Protein AF-A0A380TYL0-F1 (afdb_monomer_lite)

Foldseek 3Di:
DDLVVLLVVLLVLLLCVPVDDLQVSLVVVVVSCVVCLVVCVVLCPDDDPVGNSLVVQLVSNLVSVLVVCCVVPVDDSVVCNVVSNVRSCVVSVVSVVCSVVVDDDRSVVVVVVVVVVVVVVDDDD

Secondary structure (DSSP, 8-state):
--HHHHHHHHHHHHHTGGGS-HHHHHHHHHHHHHHTHHHHHHHHT--BTTB-HHHHHHHHHHHHHHHHHHHHH---TGGGHHHHHHHHHHHHHHHHHHHHHT----HHHHHHHHHHHHHHH----

pLDDT: mean 87.8, std 8.7, range [52.56, 97.88]

Organism: NCBI:txid123820

Structure (mmCIF, N/CA/C/O backbone):
data_AF-A0A380TYL0-F1
#
_entry.id   AF-A0A380TYL0-F1
#
loop_
_atom_site.group_PDB
_atom_site.id
_atom_site.type_symbol
_atom_site.label_atom_id
_atom_site.label_alt_id
_atom_site.label_comp_id
_atom_site.label_asym_id
_atom_site.label_entity_id
_atom_site.label_seq_id
_atom_site.pdbx_PDB_ins_code
_atom_site.Cartn_x
_atom_site.Cartn_y
_atom_site.Cartn_z
_atom_site.occupancy
_atom_site.B_iso_or_equiv
_atom_site.auth_seq_id
_atom_site.auth_comp_id
_atom_site.auth_asym_id
_atom_site.auth_atom_id
_atom_site.pdbx_PDB_model_num
AT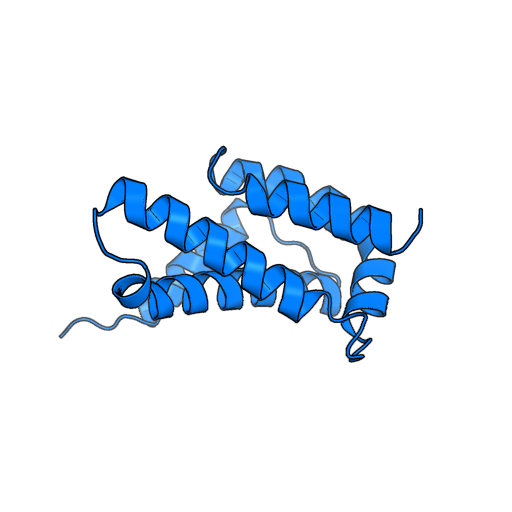OM 1 N N . MET A 1 1 ? 23.398 2.111 -8.535 1.00 55.56 1 MET A N 1
ATOM 2 C CA . MET A 1 1 ? 22.569 2.227 -7.328 1.00 55.56 1 MET A CA 1
ATOM 3 C C . MET A 1 1 ? 22.472 0.844 -6.701 1.00 55.56 1 MET A C 1
ATOM 5 O O . MET A 1 1 ? 22.142 -0.101 -7.412 1.00 55.56 1 MET A O 1
ATOM 9 N N . PHE A 1 2 ? 22.879 0.703 -5.446 1.00 79.00 2 PHE A N 1
ATOM 10 C CA . PHE A 1 2 ? 22.940 -0.561 -4.710 1.00 79.00 2 PHE A CA 1
ATOM 11 C C . PHE A 1 2 ? 21.551 -0.970 -4.184 1.00 79.00 2 PHE A C 1
ATOM 13 O O . PHE A 1 2 ? 20.656 -0.137 -4.048 1.00 79.00 2 PHE A O 1
ATOM 20 N N . ILE A 1 3 ? 21.362 -2.261 -3.882 1.00 77.00 3 ILE A N 1
ATOM 21 C CA . ILE A 1 3 ? 20.105 -2.824 -3.344 1.00 77.00 3 ILE A CA 1
ATOM 22 C C . ILE A 1 3 ? 19.615 -2.041 -2.112 1.00 77.00 3 ILE A C 1
ATOM 24 O O . ILE A 1 3 ? 18.421 -1.768 -1.988 1.00 77.00 3 ILE A O 1
ATOM 28 N N . ASP A 1 4 ? 20.536 -1.633 -1.237 1.00 82.19 4 ASP A N 1
ATOM 29 C CA . ASP A 1 4 ? 20.222 -0.907 -0.002 1.00 82.19 4 ASP A CA 1
ATOM 30 C C . ASP A 1 4 ? 19.709 0.517 -0.252 1.00 82.19 4 ASP A C 1
ATOM 32 O O . ASP A 1 4 ? 18.861 1.006 0.490 1.00 82.19 4 ASP A O 1
ATOM 36 N N . GLU A 1 5 ? 20.141 1.165 -1.337 1.00 85.81 5 GLU A N 1
ATOM 37 C CA . GLU A 1 5 ? 19.665 2.502 -1.711 1.00 85.81 5 GLU A CA 1
ATOM 38 C C . GLU A 1 5 ? 18.205 2.453 -2.182 1.00 85.81 5 GLU A C 1
ATOM 40 O O . GLU A 1 5 ? 17.404 3.308 -1.805 1.00 85.81 5 GLU A O 1
ATOM 45 N N . ILE A 1 6 ? 17.818 1.412 -2.934 1.00 85.00 6 ILE A N 1
ATOM 46 C CA . ILE A 1 6 ? 16.406 1.187 -3.284 1.00 85.00 6 ILE A CA 1
ATOM 47 C C . ILE A 1 6 ? 15.577 0.909 -2.048 1.00 85.00 6 ILE A C 1
ATOM 49 O O . ILE A 1 6 ? 14.498 1.481 -1.905 1.00 85.00 6 ILE A O 1
ATOM 53 N N . LYS A 1 7 ? 16.052 0.015 -1.176 1.00 83.50 7 LYS A N 1
ATOM 54 C CA . LYS A 1 7 ? 15.348 -0.302 0.068 1.00 83.50 7 LYS A CA 1
ATOM 55 C C . LYS A 1 7 ? 15.109 0.972 0.872 1.00 83.50 7 LYS A C 1
ATOM 57 O O . LYS A 1 7 ? 13.963 1.266 1.193 1.00 83.50 7 LYS A O 1
ATOM 62 N N . GLY A 1 8 ? 16.154 1.770 1.094 1.00 88.31 8 GLY A N 1
ATOM 63 C CA . GLY A 1 8 ? 16.061 3.051 1.793 1.00 88.31 8 GLY A CA 1
ATOM 64 C C . GLY A 1 8 ? 15.083 4.024 1.132 1.00 88.31 8 GLY A C 1
ATOM 65 O O . GLY A 1 8 ? 14.245 4.612 1.817 1.00 88.31 8 GLY A O 1
ATOM 66 N N . LEU A 1 9 ? 15.121 4.142 -0.200 1.00 90.88 9 LEU A N 1
ATOM 67 C CA . LEU A 1 9 ? 14.186 4.981 -0.950 1.00 90.88 9 LEU A CA 1
ATOM 68 C C . LEU A 1 9 ? 12.734 4.525 -0.765 1.00 90.88 9 LEU A C 1
ATOM 70 O O . LEU A 1 9 ? 11.863 5.349 -0.484 1.00 90.88 9 LEU A O 1
ATOM 74 N N . LEU A 1 10 ? 12.453 3.229 -0.922 1.00 89.12 10 LEU A N 1
ATOM 75 C CA . LEU A 1 10 ? 11.105 2.697 -0.736 1.00 89.12 10 LEU A CA 1
ATOM 76 C C . LEU A 1 10 ? 10.647 2.897 0.713 1.00 89.12 10 LEU A C 1
ATOM 78 O O . LEU A 1 10 ? 9.536 3.374 0.929 1.00 89.12 10 LEU A O 1
ATOM 82 N N . TYR A 1 11 ? 11.507 2.624 1.694 1.00 89.94 11 TYR A N 1
ATOM 83 C CA . TYR A 1 11 ? 11.174 2.738 3.119 1.00 89.94 11 TYR A CA 1
ATOM 84 C C . TYR A 1 11 ? 10.804 4.167 3.491 1.00 89.94 11 TYR A C 1
ATOM 86 O O . TYR A 1 11 ? 9.715 4.386 4.014 1.00 89.94 11 TYR A O 1
ATOM 94 N N . SER A 1 12 ? 11.628 5.143 3.107 1.00 91.50 12 SER A N 1
ATOM 95 C CA . SER A 1 12 ? 11.356 6.560 3.367 1.00 91.50 12 SER A CA 1
ATOM 96 C C . SER A 1 12 ? 10.021 7.025 2.766 1.00 91.50 12 SER A C 1
ATOM 98 O O . SER A 1 12 ? 9.270 7.789 3.381 1.00 91.50 12 SER A O 1
ATOM 100 N N . ASN A 1 13 ? 9.671 6.532 1.573 1.00 92.25 13 ASN A N 1
ATOM 101 C CA . ASN A 1 13 ? 8.375 6.836 0.977 1.00 92.25 13 ASN A CA 1
ATOM 102 C C . ASN A 1 13 ? 7.214 6.192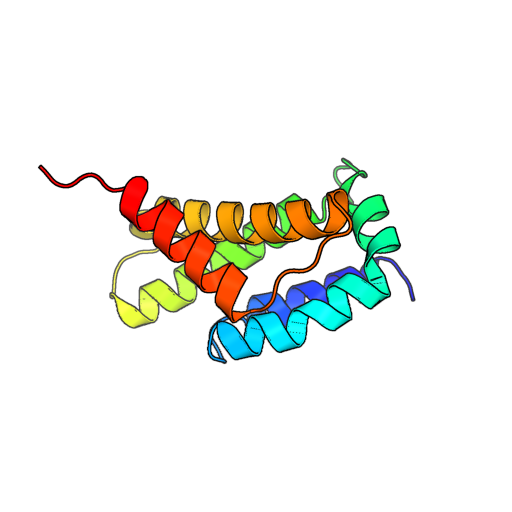 1.749 1.00 92.25 13 ASN A C 1
ATOM 104 O O . ASN A 1 13 ? 6.218 6.865 2.006 1.00 92.25 13 ASN A O 1
ATOM 108 N N . PHE A 1 14 ? 7.324 4.921 2.144 1.00 90.38 14 PHE A N 1
ATOM 109 C CA . PHE A 1 14 ? 6.265 4.243 2.899 1.00 90.38 14 PHE A CA 1
ATOM 110 C C . PHE A 1 14 ? 6.090 4.799 4.318 1.00 90.38 14 PHE A C 1
ATOM 112 O O . PHE A 1 14 ? 4.954 4.923 4.766 1.00 90.38 14 PHE A O 1
ATOM 119 N N . GLU A 1 15 ? 7.165 5.210 4.993 1.00 90.69 15 GLU A N 1
ATOM 120 C CA . GLU A 1 15 ? 7.107 5.895 6.296 1.00 90.69 15 GLU A CA 1
ATOM 121 C C . GLU A 1 15 ? 6.320 7.204 6.234 1.00 90.69 15 GLU A C 1
ATOM 123 O O . GLU A 1 15 ? 5.577 7.546 7.151 1.00 90.69 15 GLU A O 1
ATOM 128 N N . THR A 1 16 ? 6.420 7.911 5.110 1.00 89.50 16 THR A N 1
ATOM 129 C CA . THR A 1 16 ? 5.719 9.179 4.884 1.00 89.50 16 THR A CA 1
ATOM 130 C C . THR A 1 16 ? 4.390 9.005 4.148 1.00 89.50 16 THR A C 1
ATOM 132 O O . THR A 1 16 ? 3.776 9.986 3.742 1.00 89.50 16 THR A O 1
ATOM 135 N N . ARG A 1 17 ? 3.877 7.774 4.006 1.00 90.50 17 ARG A N 1
ATOM 136 C CA . ARG A 1 17 ? 2.675 7.477 3.207 1.00 90.50 17 ARG A CA 1
ATOM 137 C C . ARG A 1 17 ? 1.470 8.356 3.549 1.00 90.50 17 ARG A C 1
ATOM 139 O O . ARG A 1 17 ? 0.730 8.737 2.643 1.00 90.50 17 ARG A O 1
ATOM 146 N N . PHE A 1 18 ? 1.248 8.636 4.832 1.00 92.69 18 PHE A N 1
ATOM 147 C CA . PHE A 1 18 ? 0.085 9.390 5.312 1.00 92.69 18 PHE A CA 1
ATOM 148 C C . PHE A 1 18 ? 0.300 10.905 5.391 1.00 92.69 18 PHE A C 1
ATOM 150 O O . PHE A 1 18 ? -0.629 11.610 5.782 1.00 92.69 18 PHE A O 1
ATOM 157 N N . SER A 1 19 ? 1.477 11.418 5.013 1.00 92.19 19 SER A N 1
ATOM 158 C CA . SER A 1 19 ? 1.725 12.866 4.984 1.00 92.19 19 SER A CA 1
ATOM 159 C C . SER A 1 19 ? 1.098 13.558 3.771 1.00 92.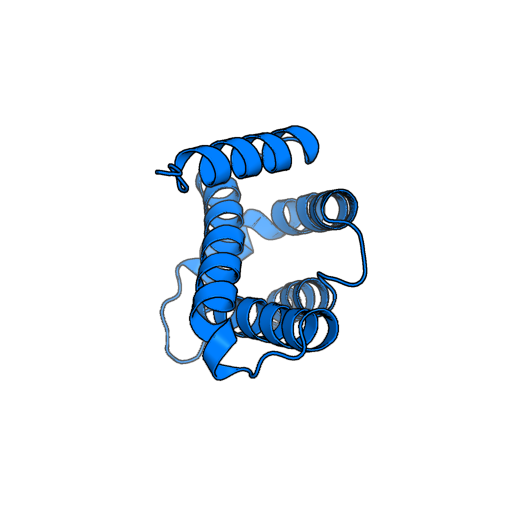19 19 SER A C 1
ATOM 161 O O . SER A 1 19 ? 0.952 14.777 3.780 1.00 92.19 19 SER A O 1
ATOM 163 N N . ILE A 1 20 ? 0.703 12.790 2.751 1.00 93.00 20 ILE A N 1
ATOM 164 C CA . ILE A 1 20 ? 0.101 13.284 1.509 1.00 93.00 20 ILE A CA 1
ATOM 165 C C . ILE A 1 20 ? -1.136 12.456 1.110 1.00 93.00 20 ILE A C 1
ATOM 167 O O . ILE A 1 20 ? -1.255 11.283 1.493 1.00 93.00 20 ILE A O 1
ATOM 171 N N . PRO A 1 21 ? -2.066 13.023 0.316 1.00 92.44 21 PRO A N 1
ATOM 172 C CA . PRO A 1 21 ? -3.211 12.294 -0.224 1.00 92.44 21 PRO A CA 1
ATOM 173 C C . PRO A 1 21 ? -2.818 11.038 -1.014 1.00 92.44 21 PRO A C 1
ATOM 175 O O . PRO A 1 21 ? -1.781 10.983 -1.671 1.00 92.44 21 PRO A O 1
ATOM 178 N N . THR A 1 22 ? -3.689 10.022 -1.014 1.00 89.06 22 THR A N 1
ATOM 179 C CA . THR A 1 22 ? -3.463 8.752 -1.735 1.00 89.06 22 THR A CA 1
ATOM 180 C C . THR A 1 22 ? -3.121 8.949 -3.203 1.00 89.06 22 THR A C 1
ATOM 182 O O . THR A 1 22 ? -2.186 8.324 -3.695 1.00 89.06 22 THR A O 1
ATOM 185 N N . ARG A 1 23 ? -3.837 9.840 -3.893 1.00 89.69 23 ARG A N 1
ATOM 186 C CA . ARG A 1 23 ? -3.584 10.134 -5.306 1.00 89.69 23 ARG A CA 1
ATOM 187 C C . ARG A 1 23 ? -2.163 10.657 -5.529 1.00 89.69 23 ARG A C 1
ATOM 189 O O . ARG A 1 23 ? -1.475 10.152 -6.410 1.00 89.69 23 ARG A O 1
ATOM 196 N N . GLU A 1 24 ? -1.723 11.612 -4.713 1.00 92.81 24 GLU A N 1
ATOM 197 C CA . GLU A 1 24 ? -0.379 12.197 -4.791 1.00 92.81 24 GLU A CA 1
ATOM 198 C C . GLU A 1 24 ? 0.702 11.170 -4.452 1.00 92.81 24 GLU A C 1
ATOM 200 O O . GLU A 1 24 ? 1.720 11.085 -5.135 1.00 92.81 24 GLU A O 1
ATOM 205 N N . PHE A 1 25 ? 0.458 10.325 -3.448 1.00 91.56 25 PHE A N 1
ATOM 206 C CA . PHE A 1 25 ? 1.370 9.235 -3.121 1.00 91.56 25 PHE A CA 1
ATOM 207 C C . PHE A 1 25 ? 1.546 8.269 -4.295 1.00 91.56 25 PHE A C 1
ATOM 209 O O . PHE A 1 25 ? 2.672 7.943 -4.663 1.00 91.56 25 PHE A O 1
ATOM 216 N N . VAL A 1 26 ? 0.448 7.838 -4.921 1.00 88.69 26 VAL A N 1
ATOM 217 C CA . VAL A 1 26 ? 0.508 6.947 -6.087 1.00 88.69 26 VAL A CA 1
ATOM 218 C C . VAL A 1 26 ? 1.243 7.628 -7.248 1.00 88.69 26 VAL A C 1
ATOM 220 O O . VAL A 1 26 ? 2.120 7.011 -7.849 1.00 88.69 26 VAL A O 1
ATOM 223 N N . GLN A 1 27 ? 0.971 8.909 -7.516 1.00 90.62 27 GLN A N 1
ATOM 224 C CA . GLN A 1 27 ? 1.688 9.691 -8.535 1.00 90.62 27 GLN A CA 1
ATOM 225 C C . GLN A 1 27 ? 3.195 9.777 -8.267 1.00 90.62 27 GLN A C 1
ATOM 227 O O . GLN A 1 27 ? 3.982 9.649 -9.202 1.00 90.62 27 GLN A O 1
ATOM 232 N N . LYS A 1 28 ? 3.601 9.949 -7.004 1.00 91.31 28 LYS A N 1
ATOM 233 C CA . LYS A 1 28 ? 5.010 9.976 -6.586 1.00 91.31 28 LYS A CA 1
ATOM 234 C C . LYS A 1 28 ? 5.687 8.613 -6.748 1.00 91.31 28 LYS A C 1
ATOM 236 O O . LYS A 1 28 ? 6.844 8.543 -7.153 1.00 91.31 28 LYS A O 1
ATOM 241 N N . MET A 1 29 ? 4.978 7.533 -6.426 1.00 90.00 29 MET A N 1
ATOM 242 C CA . MET A 1 29 ? 5.556 6.190 -6.380 1.00 90.00 29 MET A CA 1
ATOM 243 C C . MET A 1 29 ? 5.659 5.507 -7.744 1.00 90.00 29 MET A C 1
ATOM 245 O O . MET A 1 29 ? 6.623 4.779 -7.974 1.00 90.00 29 MET A O 1
ATOM 249 N N . ILE A 1 30 ? 4.714 5.749 -8.658 1.00 88.25 30 ILE A N 1
ATOM 250 C CA . ILE A 1 30 ? 4.727 5.185 -10.020 1.00 88.25 30 ILE A CA 1
ATOM 251 C C . ILE A 1 30 ? 6.090 5.340 -10.727 1.00 88.25 30 ILE A C 1
ATOM 253 O O . ILE A 1 30 ? 6.633 4.320 -11.160 1.00 88.25 30 ILE A O 1
ATOM 257 N N . PRO A 1 31 ? 6.691 6.545 -10.840 1.00 89.19 31 PRO A N 1
ATOM 258 C CA . PRO A 1 31 ? 7.963 6.699 -11.543 1.00 89.19 31 PRO A CA 1
ATOM 259 C C . PRO A 1 31 ? 9.114 5.964 -10.845 1.00 89.19 31 PRO A C 1
ATOM 261 O O . PRO A 1 31 ? 9.949 5.382 -11.530 1.00 89.19 31 PRO A O 1
ATOM 264 N N . ILE A 1 32 ? 9.131 5.918 -9.506 1.00 89.50 32 ILE A N 1
ATOM 265 C CA . ILE A 1 32 ? 10.145 5.184 -8.727 1.00 89.50 32 ILE A CA 1
ATOM 266 C C . ILE A 1 32 ? 10.049 3.685 -9.019 1.00 89.50 32 ILE A C 1
ATOM 268 O O . ILE A 1 32 ? 11.055 3.034 -9.308 1.00 89.50 32 ILE A O 1
ATOM 272 N N . PHE A 1 33 ? 8.834 3.134 -8.975 1.00 86.06 33 PHE A N 1
ATOM 273 C CA . PHE A 1 33 ? 8.613 1.721 -9.264 1.00 86.06 33 PHE A CA 1
ATOM 274 C C . PHE A 1 33 ? 8.984 1.361 -10.691 1.00 86.06 33 PHE A C 1
ATOM 276 O O . PHE A 1 33 ? 9.542 0.292 -10.908 1.00 86.06 33 PHE A O 1
ATOM 283 N N . TRP A 1 34 ? 8.717 2.245 -11.650 1.00 86.12 34 TRP A N 1
ATOM 284 C CA . TRP A 1 34 ? 9.055 1.992 -13.041 1.00 86.12 34 TRP A CA 1
ATOM 285 C C . TRP A 1 34 ? 10.556 2.073 -13.302 1.00 86.12 34 TRP A C 1
ATOM 287 O O . TRP A 1 34 ? 11.131 1.163 -13.897 1.00 86.12 34 TRP A O 1
ATOM 297 N N . GLN A 1 35 ? 11.204 3.122 -12.792 1.00 89.00 35 GLN A N 1
ATOM 298 C CA . GLN A 1 35 ? 12.643 3.325 -12.936 1.00 89.00 35 GLN A CA 1
ATOM 299 C C . GLN A 1 35 ? 13.440 2.133 -12.394 1.00 89.00 35 GLN A C 1
ATOM 301 O O . GLN A 1 35 ? 14.472 1.768 -12.952 1.00 89.00 35 GLN A O 1
ATOM 306 N N . TYR A 1 36 ? 12.953 1.514 -11.317 1.00 88.69 36 TYR A N 1
ATOM 307 C CA . TYR A 1 36 ? 13.660 0.446 -10.620 1.00 88.69 36 TYR A CA 1
ATOM 308 C C . TYR A 1 36 ? 12.987 -0.919 -10.712 1.00 88.69 36 TYR A C 1
ATOM 310 O O . TYR A 1 36 ? 13.348 -1.836 -9.973 1.00 88.69 36 TYR A O 1
ATOM 318 N N . LYS A 1 37 ? 12.038 -1.075 -11.633 1.00 87.69 37 LYS A N 1
ATOM 319 C CA . LYS A 1 37 ? 11.160 -2.240 -11.732 1.00 87.69 37 LYS A CA 1
ATOM 320 C C . LYS A 1 37 ? 11.910 -3.567 -11.740 1.00 87.69 37 LYS A C 1
ATOM 322 O O . LYS A 1 37 ? 11.593 -4.449 -10.946 1.00 87.69 37 LYS A O 1
ATOM 327 N N . ASP A 1 38 ? 12.895 -3.721 -12.623 1.00 86.88 38 ASP A N 1
ATOM 328 C CA . ASP A 1 38 ? 13.636 -4.979 -12.740 1.00 86.88 38 ASP A CA 1
ATOM 329 C C . ASP A 1 38 ? 14.425 -5.293 -11.478 1.00 86.88 38 ASP A C 1
ATOM 331 O O . ASP A 1 38 ? 14.442 -6.440 -11.034 1.00 86.88 38 ASP A O 1
ATOM 335 N N . MET A 1 39 ? 15.008 -4.273 -10.850 1.00 86.19 39 MET A N 1
ATOM 336 C CA . MET A 1 39 ? 15.739 -4.455 -9.606 1.00 86.19 39 MET A CA 1
ATOM 337 C C . MET A 1 39 ? 14.794 -4.815 -8.456 1.00 86.19 39 MET A C 1
ATOM 339 O O . MET A 1 39 ? 15.073 -5.758 -7.724 1.00 86.19 39 MET A O 1
ATOM 343 N N . ILE A 1 40 ? 13.639 -4.153 -8.338 1.00 86.44 40 ILE A N 1
ATOM 344 C CA . ILE A 1 40 ? 12.619 -4.494 -7.335 1.00 86.44 40 ILE A CA 1
ATOM 345 C C . ILE A 1 40 ? 12.087 -5.912 -7.566 1.00 86.44 40 ILE A C 1
ATOM 347 O O . ILE A 1 40 ? 11.955 -6.672 -6.610 1.00 86.44 40 ILE A O 1
ATOM 351 N N . ARG A 1 41 ? 11.850 -6.310 -8.822 1.00 85.56 41 ARG A N 1
ATOM 352 C CA . ARG A 1 41 ? 11.429 -7.672 -9.179 1.00 85.56 41 ARG A CA 1
ATOM 353 C C . ARG A 1 41 ? 12.486 -8.715 -8.812 1.00 85.56 41 ARG A C 1
ATOM 355 O O . ARG A 1 41 ? 12.133 -9.782 -8.321 1.00 85.56 41 ARG A O 1
ATOM 362 N N . LEU A 1 42 ? 13.766 -8.427 -9.047 1.00 84.44 42 LEU A N 1
ATOM 363 C CA . LEU A 1 42 ? 14.874 -9.319 -8.695 1.00 84.44 42 LEU A CA 1
ATOM 364 C C . LEU A 1 42 ? 15.037 -9.441 -7.177 1.00 84.44 42 LEU A C 1
ATOM 366 O O . LEU A 1 42 ? 15.076 -10.555 -6.665 1.00 84.44 42 LEU A O 1
ATOM 370 N N . ILE A 1 43 ? 15.065 -8.316 -6.456 1.00 80.00 43 ILE A N 1
ATOM 371 C CA . ILE A 1 43 ? 15.176 -8.294 -4.989 1.00 80.00 43 ILE A CA 1
ATOM 372 C C . ILE A 1 43 ? 13.962 -8.972 -4.348 1.00 80.00 43 ILE A C 1
ATOM 374 O O . ILE A 1 43 ? 14.109 -9.722 -3.390 1.00 80.00 43 ILE A O 1
ATOM 378 N N . GLY A 1 44 ? 12.769 -8.741 -4.891 1.00 77.00 44 GLY A N 1
ATOM 379 C CA . GLY A 1 44 ? 11.525 -9.326 -4.406 1.00 77.00 44 GLY A CA 1
ATOM 380 C C . GLY A 1 44 ? 11.442 -10.849 -4.543 1.00 77.00 44 GLY A C 1
ATOM 381 O O . GLY A 1 44 ? 10.664 -11.472 -3.831 1.00 77.00 44 GLY A O 1
ATOM 382 N N . ARG A 1 45 ? 12.245 -11.456 -5.428 1.00 77.00 45 ARG A N 1
ATOM 383 C CA . ARG A 1 45 ? 12.355 -12.919 -5.585 1.00 77.00 45 ARG A CA 1
ATOM 384 C C . ARG A 1 45 ? 13.397 -13.551 -4.663 1.00 77.00 45 ARG A C 1
ATOM 386 O O . ARG A 1 45 ? 13.486 -14.774 -4.603 1.00 77.00 45 ARG A O 1
ATOM 393 N N . ILE A 1 46 ? 14.212 -12.744 -3.986 1.00 75.50 46 ILE A N 1
ATOM 394 C CA . ILE A 1 46 ? 15.205 -13.238 -3.036 1.00 75.50 46 ILE A CA 1
ATOM 395 C C . ILE A 1 46 ? 14.492 -13.465 -1.702 1.00 75.50 46 ILE A C 1
ATOM 397 O O . ILE A 1 46 ? 14.132 -12.516 -1.013 1.00 75.50 46 ILE A O 1
ATOM 401 N N . GLU A 1 47 ? 14.312 -14.729 -1.330 1.00 61.50 47 GLU A N 1
ATOM 402 C CA . GLU A 1 47 ? 13.801 -15.134 -0.018 1.00 61.50 47 GLU A CA 1
ATOM 403 C C . GLU A 1 47 ? 14.972 -15.605 0.848 1.00 61.50 47 GLU A C 1
ATOM 405 O O . GLU A 1 47 ? 15.236 -16.797 0.995 1.00 61.50 47 GLU A O 1
ATOM 410 N N . THR A 1 48 ? 15.735 -14.658 1.395 1.00 64.75 48 THR A N 1
ATOM 411 C CA . THR A 1 48 ? 16.812 -14.981 2.346 1.00 64.75 48 THR A CA 1
ATOM 412 C C . THR A 1 48 ? 16.568 -14.276 3.677 1.00 64.75 48 THR A C 1
ATOM 414 O O . THR A 1 48 ? 16.009 -13.180 3.683 1.00 64.75 48 THR A O 1
ATOM 417 N N . PRO A 1 49 ? 17.047 -14.814 4.815 1.00 54.84 49 PRO A N 1
ATOM 418 C CA . PRO A 1 49 ? 16.896 -14.157 6.118 1.00 54.84 49 PRO A CA 1
ATOM 419 C C . PRO A 1 49 ? 17.473 -12.731 6.189 1.00 54.84 49 PRO A C 1
ATOM 421 O O . PRO A 1 49 ? 17.101 -11.965 7.070 1.00 54.84 49 PRO A O 1
ATOM 424 N N . ARG A 1 50 ? 18.401 -12.377 5.285 1.00 52.56 50 ARG A N 1
ATOM 425 C CA . ARG A 1 50 ? 19.046 -11.053 5.212 1.00 52.56 50 ARG A CA 1
ATOM 426 C C . ARG A 1 50 ? 18.377 -10.089 4.228 1.00 52.56 50 ARG A C 1
ATOM 428 O O . ARG A 1 50 ? 18.626 -8.889 4.292 1.00 52.56 50 ARG A O 1
ATOM 435 N N . ILE A 1 51 ? 17.595 -10.597 3.280 1.00 60.78 51 ILE A N 1
ATOM 436 C CA . ILE A 1 51 ? 16.951 -9.809 2.228 1.00 60.78 51 ILE A CA 1
ATOM 437 C C . ILE A 1 51 ? 15.578 -10.428 2.012 1.00 60.78 51 ILE A C 1
ATOM 439 O O . ILE A 1 51 ? 15.467 -11.432 1.313 1.00 60.78 51 ILE A O 1
ATOM 443 N N . ASN A 1 52 ? 14.551 -9.823 2.607 1.00 76.50 52 ASN A N 1
ATOM 444 C CA . ASN A 1 52 ? 13.169 -10.059 2.206 1.00 76.50 52 ASN A CA 1
ATOM 445 C C . ASN A 1 52 ? 12.456 -8.709 2.103 1.00 76.50 52 ASN A C 1
ATOM 447 O O . ASN A 1 52 ? 11.824 -8.231 3.045 1.00 76.50 52 ASN A O 1
ATOM 451 N N . LEU A 1 53 ? 12.603 -8.080 0.934 1.00 82.44 53 LEU A N 1
ATOM 452 C CA . LEU A 1 53 ? 12.077 -6.743 0.661 1.00 82.44 53 LEU A CA 1
ATOM 453 C C . LEU A 1 53 ? 10.575 -6.649 0.944 1.00 82.44 53 LEU A C 1
ATOM 455 O O . LEU A 1 53 ? 10.132 -5.687 1.563 1.00 82.44 53 LEU A O 1
ATOM 459 N N . TYR A 1 54 ? 9.790 -7.640 0.517 1.00 84.94 54 TYR A N 1
ATOM 460 C CA . TYR A 1 54 ? 8.342 -7.601 0.698 1.00 84.94 54 TYR A CA 1
ATOM 461 C C . TYR A 1 54 ? 7.944 -7.749 2.164 1.00 84.94 54 TYR A C 1
ATOM 463 O O . TYR A 1 54 ? 7.106 -6.981 2.627 1.00 84.94 54 TYR A O 1
ATOM 471 N N . SER A 1 55 ? 8.565 -8.658 2.921 1.00 84.50 55 SER A N 1
ATOM 472 C CA . SER A 1 55 ? 8.281 -8.789 4.356 1.00 84.50 55 SER A CA 1
ATOM 473 C C . SER A 1 55 ? 8.697 -7.547 5.148 1.00 84.50 55 SER A C 1
ATOM 475 O O . SER A 1 55 ? 7.962 -7.105 6.033 1.00 84.50 55 SER A O 1
ATOM 477 N N . GLU A 1 56 ? 9.841 -6.943 4.818 1.00 88.31 56 GLU A N 1
ATOM 478 C CA . GLU A 1 56 ? 10.293 -5.700 5.451 1.00 88.31 56 GLU A CA 1
ATOM 479 C C . GLU A 1 56 ? 9.337 -4.538 5.143 1.00 88.31 56 GLU A C 1
ATOM 481 O O . GLU A 1 56 ? 8.871 -3.863 6.067 1.00 88.31 56 GLU A O 1
ATOM 486 N N . LEU A 1 57 ? 8.963 -4.355 3.871 1.00 89.19 57 LEU A N 1
ATOM 487 C CA . LEU A 1 57 ? 7.976 -3.351 3.478 1.00 89.19 57 LEU A CA 1
ATOM 488 C C . LEU A 1 57 ? 6.614 -3.605 4.122 1.00 89.19 57 LEU A C 1
ATOM 490 O O . LEU A 1 57 ? 5.932 -2.650 4.490 1.00 89.19 57 LEU A O 1
ATOM 494 N N . GLN A 1 58 ? 6.212 -4.867 4.287 1.00 91.38 58 GLN A N 1
ATOM 495 C CA . GLN A 1 58 ? 4.921 -5.214 4.880 1.00 91.38 58 GLN A CA 1
ATOM 496 C C . GLN A 1 58 ? 4.894 -4.783 6.340 1.00 91.38 58 GLN A C 1
ATOM 498 O O . GLN A 1 58 ? 3.933 -4.157 6.786 1.00 91.38 58 GLN A O 1
ATOM 503 N N . ARG A 1 59 ? 5.978 -5.068 7.069 1.00 92.12 59 ARG A N 1
ATOM 504 C CA . ARG A 1 59 ? 6.143 -4.664 8.464 1.00 92.12 59 ARG A CA 1
ATOM 505 C C . ARG A 1 59 ? 6.096 -3.144 8.610 1.00 92.12 59 ARG A C 1
ATOM 507 O O . ARG A 1 59 ? 5.341 -2.658 9.447 1.00 92.12 59 ARG A O 1
ATOM 514 N N . ILE A 1 60 ? 6.852 -2.406 7.793 1.00 93.38 60 ILE A N 1
ATOM 515 C CA . ILE A 1 60 ? 6.885 -0.933 7.838 1.00 93.38 60 ILE A CA 1
ATOM 516 C C . ILE A 1 60 ? 5.507 -0.360 7.497 1.00 93.38 60 ILE A C 1
ATOM 518 O O . ILE A 1 60 ? 4.957 0.424 8.264 1.00 93.38 60 ILE A O 1
ATOM 522 N N . THR A 1 61 ? 4.901 -0.810 6.399 1.00 93.38 61 THR A N 1
ATOM 523 C CA . THR A 1 61 ? 3.589 -0.325 5.940 1.00 93.38 61 THR A CA 1
ATOM 524 C C . THR A 1 61 ? 2.499 -0.577 6.986 1.00 93.38 61 THR A C 1
ATOM 526 O O . THR A 1 61 ? 1.676 0.302 7.246 1.00 93.38 61 THR A O 1
ATOM 529 N N . LYS A 1 62 ? 2.524 -1.744 7.648 1.00 96.56 62 LYS A N 1
ATOM 530 C CA . LYS A 1 62 ? 1.625 -2.069 8.765 1.00 96.56 62 LYS A CA 1
ATOM 531 C C . LYS A 1 62 ? 1.851 -1.140 9.959 1.00 96.56 62 LYS A C 1
ATOM 533 O O . LYS A 1 62 ? 0.886 -0.605 10.497 1.00 96.56 62 LYS A O 1
ATOM 538 N N . GLN A 1 63 ? 3.102 -0.935 10.372 1.00 95.56 63 GLN A N 1
ATOM 539 C CA . GLN A 1 63 ? 3.437 -0.068 11.508 1.00 95.56 63 GLN A CA 1
ATOM 540 C C . GLN A 1 63 ? 3.008 1.382 11.267 1.00 95.56 63 GLN A C 1
ATOM 542 O O . GLN A 1 63 ? 2.393 1.989 12.140 1.00 95.56 63 GLN A O 1
ATOM 547 N N . VAL A 1 64 ? 3.261 1.903 10.068 1.00 94.94 64 VAL A N 1
ATOM 548 C CA . VAL A 1 64 ? 2.886 3.265 9.667 1.00 94.94 64 VAL A CA 1
ATOM 549 C C . VAL A 1 64 ? 1.365 3.441 9.666 1.00 94.94 64 VAL A C 1
ATOM 551 O O . VAL A 1 64 ? 0.860 4.455 10.147 1.00 94.94 64 VAL A O 1
ATOM 554 N N . TYR A 1 65 ? 0.614 2.434 9.203 1.00 96.56 65 TYR A N 1
ATOM 555 C CA . TYR A 1 65 ? -0.844 2.432 9.333 1.00 96.56 65 TYR A CA 1
ATOM 556 C C . TYR A 1 65 ? -1.285 2.497 10.791 1.00 96.56 65 TYR A C 1
ATOM 558 O O . TYR A 1 65 ? -2.096 3.350 11.144 1.00 96.56 65 TYR A O 1
ATOM 566 N N . ILE A 1 66 ? -0.756 1.607 11.635 1.00 97.19 66 ILE A N 1
ATOM 567 C CA . ILE A 1 66 ? -1.146 1.522 13.044 1.00 97.19 66 ILE A CA 1
ATOM 568 C C . ILE A 1 66 ? -0.877 2.856 13.742 1.00 97.19 66 ILE A C 1
ATOM 570 O O . ILE A 1 66 ? -1.771 3.381 14.395 1.00 97.19 66 ILE A O 1
ATOM 574 N N . GLN A 1 67 ? 0.303 3.450 13.546 1.00 95.62 67 GLN A N 1
ATOM 575 C CA . GLN A 1 67 ? 0.644 4.761 14.107 1.00 95.62 67 GLN A CA 1
ATOM 576 C C . GLN A 1 67 ? -0.372 5.833 13.699 1.00 95.62 67 GLN A C 1
ATOM 578 O O . GLN A 1 67 ? -0.900 6.542 14.554 1.00 95.62 67 GLN A O 1
ATOM 583 N N . GLN A 1 68 ? -0.713 5.906 12.412 1.00 95.38 68 GLN A N 1
ATOM 584 C CA . GLN A 1 68 ? -1.694 6.872 11.927 1.00 95.38 68 GLN A CA 1
ATOM 585 C C . GLN A 1 68 ? -3.108 6.601 12.464 1.00 95.38 68 GLN A C 1
ATOM 587 O O . GLN A 1 68 ? -3.852 7.532 12.780 1.00 95.38 68 GLN A O 1
ATOM 592 N N . ALA A 1 69 ? -3.503 5.334 12.562 1.00 96.00 69 ALA A N 1
ATOM 593 C CA . ALA A 1 69 ? -4.819 4.935 13.038 1.00 96.00 69 ALA A CA 1
ATOM 594 C C . ALA A 1 69 ? -4.981 5.164 14.548 1.00 96.00 69 ALA A C 1
ATOM 596 O O . ALA A 1 69 ? -6.058 5.592 14.968 1.00 96.00 69 ALA A O 1
ATOM 597 N N . ILE A 1 70 ? -3.924 4.981 15.348 1.00 96.88 70 ILE A N 1
ATOM 598 C CA . ILE A 1 70 ? -3.900 5.354 16.772 1.00 96.88 70 ILE A CA 1
ATOM 599 C C . ILE A 1 70 ? -4.220 6.845 16.916 1.00 96.88 70 ILE A C 1
ATOM 601 O O . ILE A 1 70 ? -5.136 7.201 17.654 1.00 96.88 70 ILE A O 1
ATOM 605 N N . LEU A 1 71 ? -3.540 7.709 16.150 1.00 94.50 71 LEU A N 1
ATOM 606 C CA . LEU A 1 71 ? -3.756 9.161 16.196 1.00 94.50 71 LEU A CA 1
ATOM 607 C C . LEU A 1 71 ? -5.190 9.568 15.820 1.00 94.50 71 LEU A C 1
ATOM 609 O O . LEU A 1 71 ? -5.706 10.550 16.346 1.00 94.50 71 LEU A O 1
ATOM 613 N N . LYS A 1 72 ? -5.838 8.827 14.912 1.00 94.00 72 LYS A N 1
ATOM 614 C CA . LYS A 1 72 ? -7.198 9.134 14.439 1.00 94.00 72 LYS A CA 1
ATOM 615 C C . LYS A 1 72 ? -8.316 8.539 15.287 1.00 94.00 72 LYS A C 1
ATOM 617 O O . LYS A 1 72 ? -9.407 9.097 15.308 1.00 94.00 72 LYS A O 1
ATOM 622 N N . THR A 1 73 ? -8.088 7.384 15.904 1.00 95.38 73 THR A N 1
ATOM 623 C CA . THR A 1 73 ? -9.159 6.584 16.522 1.00 95.38 73 THR A CA 1
ATOM 624 C C . THR A 1 73 ? -9.003 6.409 18.027 1.00 95.38 73 THR A C 1
ATOM 626 O O . THR A 1 73 ? -9.959 6.003 18.679 1.00 95.38 73 THR A O 1
ATOM 629 N N . GLY A 1 74 ? -7.815 6.666 18.583 1.00 93.50 74 GLY A N 1
ATOM 630 C CA . GLY A 1 74 ? -7.502 6.412 19.992 1.00 93.50 74 GLY A CA 1
ATOM 631 C C . GLY A 1 74 ? -7.433 4.928 20.378 1.00 93.50 74 GLY A C 1
ATOM 632 O O . GLY A 1 74 ? -7.238 4.623 21.552 1.00 93.50 74 GLY A O 1
ATOM 633 N N . LYS A 1 75 ? -7.589 3.999 19.422 1.00 96.31 75 LYS A N 1
ATOM 634 C CA . LYS A 1 75 ? -7.476 2.551 19.659 1.00 96.31 75 LYS A CA 1
ATOM 635 C C . LYS A 1 75 ? -6.042 2.152 19.988 1.00 96.31 75 LYS A C 1
ATOM 637 O O . LYS A 1 75 ? -5.097 2.824 19.573 1.00 96.31 75 LYS A O 1
ATOM 642 N N . ARG A 1 76 ? -5.867 1.024 20.681 1.00 95.38 76 ARG A N 1
ATOM 643 C CA . ARG A 1 76 ? -4.536 0.455 20.933 1.00 95.38 76 ARG A CA 1
ATOM 644 C C . ARG A 1 76 ? -4.004 -0.287 19.710 1.00 95.38 76 ARG A C 1
ATOM 646 O O . ARG A 1 76 ? -4.760 -0.676 18.818 1.00 95.38 76 ARG A O 1
ATOM 653 N N . SER A 1 77 ? -2.691 -0.505 19.682 1.00 94.12 77 SER A N 1
ATOM 654 C CA . SER A 1 77 ? -2.009 -1.173 18.567 1.00 94.12 77 SER A CA 1
ATOM 655 C C . SER A 1 77 ? -2.571 -2.569 18.287 1.00 94.12 77 SER A C 1
ATOM 657 O O . SER A 1 77 ? -2.696 -2.953 17.127 1.00 94.12 77 SER A O 1
ATOM 659 N N . GLU A 1 78 ? -2.923 -3.323 19.328 1.00 95.12 78 GLU A N 1
ATOM 660 C CA . GLU A 1 78 ? -3.426 -4.696 19.218 1.00 95.12 78 GLU A CA 1
ATOM 661 C C . GLU A 1 78 ? -4.798 -4.741 18.534 1.00 95.12 78 GLU A C 1
ATOM 663 O O . GLU A 1 78 ? -5.081 -5.638 17.746 1.00 95.12 78 GLU A O 1
ATOM 668 N N . GLU A 1 79 ? -5.633 -3.729 18.775 1.00 96.94 79 GLU A N 1
ATOM 669 C CA . GLU A 1 79 ? -6.967 -3.592 18.174 1.00 96.94 79 GLU A CA 1
ATOM 670 C C . GLU A 1 79 ? -6.900 -3.194 16.691 1.00 96.94 79 GLU A C 1
ATOM 672 O O . GLU A 1 79 ? -7.863 -3.362 15.942 1.00 96.94 79 GLU A O 1
ATOM 677 N N . LEU A 1 80 ? -5.756 -2.657 16.264 1.00 97.88 80 LEU A N 1
ATOM 678 C CA . LEU A 1 80 ? -5.487 -2.212 14.899 1.00 97.88 80 LEU A CA 1
ATOM 679 C C . LEU A 1 80 ? -4.652 -3.225 14.108 1.00 97.88 80 LEU A C 1
ATOM 681 O O . LEU A 1 80 ? -4.393 -2.999 12.925 1.00 97.88 80 LEU A O 1
ATOM 685 N N . ASP A 1 81 ? -4.247 -4.341 14.721 1.00 97.00 81 ASP A N 1
ATOM 686 C CA . ASP A 1 81 ? -3.305 -5.288 14.124 1.00 97.00 81 ASP A CA 1
ATOM 687 C C . ASP A 1 81 ? -3.828 -5.878 12.805 1.00 97.00 81 ASP A C 1
ATOM 689 O O . ASP A 1 81 ? -3.127 -5.856 11.787 1.00 97.00 81 ASP A O 1
ATOM 693 N N . LEU A 1 82 ? -5.096 -6.308 12.802 1.00 95.88 82 LEU A N 1
ATOM 694 C CA . LEU A 1 82 ? -5.777 -6.816 11.611 1.00 95.88 82 LEU A CA 1
ATOM 695 C C . LEU A 1 82 ? -5.910 -5.732 10.535 1.00 95.88 82 LEU A C 1
ATOM 697 O O . LEU A 1 82 ? -5.621 -5.984 9.368 1.00 95.88 82 LEU A O 1
ATOM 701 N N . GLN A 1 83 ? -6.304 -4.516 10.919 1.00 95.94 83 GLN A N 1
ATOM 702 C CA . GLN A 1 83 ? -6.478 -3.409 9.974 1.00 95.94 83 GLN A CA 1
ATOM 703 C C . GLN A 1 83 ? -5.149 -3.035 9.306 1.00 95.94 83 GLN A C 1
ATOM 705 O O . GLN A 1 83 ? -5.075 -2.906 8.084 1.00 95.94 83 GLN A O 1
ATOM 710 N N . GLY A 1 84 ? -4.075 -2.951 10.095 1.00 96.69 84 GLY A N 1
ATOM 711 C CA . GLY A 1 84 ? -2.730 -2.716 9.585 1.00 96.69 84 GLY A CA 1
ATOM 712 C C . GLY A 1 84 ? -2.228 -3.856 8.701 1.00 96.69 84 GLY A C 1
ATOM 713 O O . GLY A 1 84 ? -1.554 -3.599 7.704 1.00 96.69 84 GLY A O 1
ATOM 714 N N . HIS A 1 85 ? -2.575 -5.107 9.020 1.00 96.25 85 HIS A N 1
ATOM 715 C CA . HIS A 1 85 ? -2.251 -6.252 8.171 1.00 96.25 85 HIS A CA 1
ATOM 716 C C . HIS A 1 85 ? -2.963 -6.178 6.812 1.00 96.25 85 HIS A C 1
ATOM 718 O O . HIS A 1 85 ? -2.291 -6.263 5.785 1.00 96.25 85 HIS A O 1
ATOM 724 N N . ILE A 1 86 ? -4.282 -5.945 6.795 1.00 95.00 86 ILE A N 1
ATOM 725 C CA . ILE A 1 86 ? -5.073 -5.787 5.562 1.00 95.00 86 ILE A CA 1
ATOM 726 C C . ILE A 1 86 ? -4.508 -4.649 4.708 1.00 95.00 86 ILE A C 1
ATOM 728 O O . ILE A 1 86 ? -4.274 -4.827 3.510 1.00 95.00 86 ILE A O 1
ATOM 732 N N . PHE A 1 87 ? -4.230 -3.498 5.326 1.00 94.69 87 PHE A N 1
ATOM 733 C CA . PHE A 1 87 ? -3.657 -2.345 4.638 1.00 94.69 87 PHE A CA 1
ATOM 734 C C . PHE A 1 87 ? -2.306 -2.674 3.988 1.00 94.69 87 PHE A C 1
ATOM 736 O O . PHE A 1 87 ? -2.098 -2.387 2.805 1.00 94.69 87 PHE A O 1
ATOM 743 N N . ALA A 1 88 ? -1.395 -3.303 4.735 1.00 94.25 88 ALA A N 1
ATOM 744 C CA . ALA A 1 88 ? -0.065 -3.638 4.241 1.00 94.25 88 ALA A CA 1
ATOM 745 C C . ALA A 1 88 ? -0.099 -4.684 3.119 1.00 94.25 88 ALA A C 1
ATOM 747 O O . ALA A 1 88 ? 0.564 -4.498 2.099 1.00 94.25 88 ALA A O 1
ATOM 748 N N . VAL A 1 89 ? -0.892 -5.750 3.278 1.00 92.94 89 VAL A N 1
ATOM 749 C CA . VAL A 1 89 ? -1.039 -6.804 2.260 1.00 92.94 89 VAL A CA 1
ATOM 750 C C . VAL A 1 89 ? -1.631 -6.238 0.977 1.00 92.94 89 VAL A C 1
ATOM 752 O O . VAL A 1 89 ? -1.090 -6.491 -0.095 1.00 92.94 89 VAL A O 1
ATOM 755 N N . THR A 1 90 ? -2.683 -5.424 1.073 1.00 92.81 90 THR A N 1
ATOM 756 C CA . THR A 1 90 ? -3.326 -4.828 -0.108 1.00 92.81 90 THR A CA 1
ATOM 757 C C . THR A 1 90 ? -2.370 -3.894 -0.845 1.00 92.81 90 THR A C 1
ATOM 759 O O . THR A 1 90 ? -2.200 -3.996 -2.059 1.00 92.81 90 THR A O 1
ATOM 762 N N . THR A 1 91 ? -1.685 -3.018 -0.103 1.00 90.81 91 THR A N 1
ATOM 763 C CA . THR A 1 91 ? -0.736 -2.052 -0.673 1.00 90.81 91 THR A CA 1
ATOM 764 C C . THR A 1 91 ? 0.405 -2.755 -1.411 1.00 90.81 91 THR A C 1
ATOM 766 O O . THR A 1 91 ? 0.756 -2.382 -2.531 1.00 90.81 91 THR A O 1
ATOM 769 N N . LEU A 1 92 ? 0.972 -3.799 -0.804 1.00 90.38 92 LEU A N 1
ATOM 770 C CA . LEU A 1 92 ? 2.059 -4.563 -1.409 1.00 90.38 92 LEU A CA 1
ATOM 771 C C . LEU A 1 92 ? 1.608 -5.485 -2.531 1.00 90.38 92 LEU A C 1
ATOM 773 O O . LEU A 1 92 ? 2.335 -5.626 -3.512 1.00 90.38 92 LEU A O 1
ATOM 777 N N . GLY A 1 93 ? 0.429 -6.088 -2.407 1.00 89.62 93 GLY A N 1
ATOM 778 C CA . GLY A 1 93 ? -0.169 -6.913 -3.450 1.00 89.62 93 GLY A CA 1
ATOM 779 C C . GLY A 1 93 ? -0.374 -6.112 -4.730 1.00 89.62 93 GLY A C 1
ATOM 780 O O . GLY A 1 93 ? 0.045 -6.550 -5.797 1.00 89.62 93 GLY A O 1
ATOM 781 N N . LEU A 1 94 ? -0.902 -4.891 -4.611 1.00 90.44 94 LEU A N 1
ATOM 782 C CA . LEU A 1 94 ? -1.066 -3.972 -5.735 1.00 90.44 94 LEU A CA 1
ATOM 783 C C . LEU A 1 94 ? 0.278 -3.614 -6.390 1.00 90.44 94 LEU A C 1
ATOM 785 O O . LEU A 1 94 ? 0.432 -3.696 -7.608 1.00 90.44 94 LEU A O 1
ATOM 789 N N . MET A 1 95 ? 1.273 -3.248 -5.578 1.00 86.25 95 MET A N 1
ATOM 790 C CA . MET A 1 95 ? 2.620 -2.937 -6.061 1.00 86.25 95 MET A CA 1
ATOM 791 C C . MET A 1 95 ? 3.236 -4.126 -6.809 1.00 86.25 95 MET A C 1
ATOM 793 O O . MET A 1 95 ? 3.782 -3.968 -7.901 1.00 86.25 95 MET A O 1
ATOM 797 N N . ARG A 1 96 ? 3.131 -5.325 -6.230 1.00 87.12 96 ARG A N 1
ATOM 798 C CA . ARG A 1 96 ? 3.636 -6.563 -6.821 1.00 87.12 96 ARG A CA 1
ATOM 799 C C . ARG A 1 96 ? 2.928 -6.881 -8.136 1.00 87.12 96 ARG A C 1
ATOM 801 O O . ARG A 1 96 ? 3.617 -7.166 -9.109 1.00 87.12 96 ARG A O 1
ATOM 808 N N . TYR A 1 97 ? 1.603 -6.751 -8.185 1.00 89.06 97 TYR A N 1
ATOM 809 C CA . TYR A 1 97 ? 0.806 -6.974 -9.391 1.00 89.06 97 TYR A CA 1
ATOM 810 C C . TYR A 1 97 ? 1.303 -6.120 -10.567 1.00 89.06 97 TYR A C 1
ATOM 812 O O . TYR A 1 97 ? 1.564 -6.655 -11.643 1.00 89.06 97 TYR A O 1
ATOM 820 N N . PHE A 1 98 ? 1.511 -4.816 -10.367 1.00 87.81 98 PHE A N 1
ATOM 821 C CA . PHE A 1 98 ? 1.997 -3.928 -11.433 1.00 87.81 98 PHE A CA 1
ATOM 822 C C . PHE A 1 98 ? 3.425 -4.256 -11.886 1.00 87.81 98 PHE A C 1
ATOM 824 O O . PHE A 1 98 ? 3.732 -4.271 -13.082 1.00 87.81 98 PHE A O 1
ATOM 831 N N . ILE A 1 99 ? 4.306 -4.581 -10.938 1.00 85.25 99 ILE A N 1
ATOM 832 C CA . ILE A 1 99 ? 5.692 -4.958 -11.240 1.00 85.25 99 ILE A CA 1
ATOM 833 C C . ILE A 1 99 ? 5.7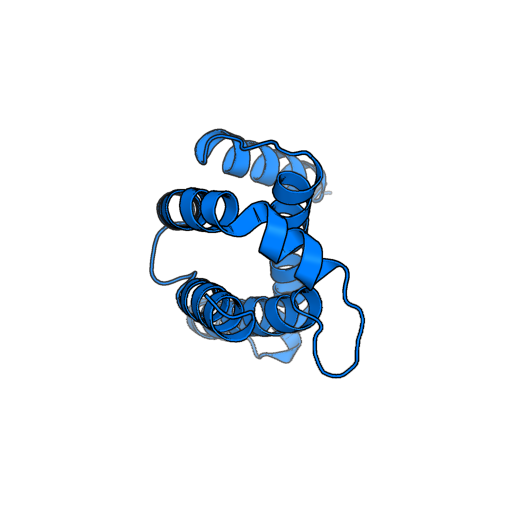46 -6.279 -12.019 1.00 85.25 99 ILE A C 1
ATOM 835 O O . ILE A 1 99 ? 6.505 -6.391 -12.985 1.00 85.25 99 ILE A O 1
ATOM 839 N N . GLU A 1 100 ? 4.961 -7.279 -11.628 1.00 84.69 100 GLU A N 1
ATOM 840 C CA . GLU A 1 100 ? 4.978 -8.601 -12.258 1.00 84.69 100 GLU A CA 1
ATOM 841 C C . GLU A 1 100 ? 4.317 -8.594 -13.639 1.00 84.69 100 GLU A C 1
ATOM 843 O O . GLU A 1 100 ? 4.880 -9.176 -14.567 1.00 84.69 100 GLU A O 1
ATOM 848 N N . ASN A 1 101 ? 3.205 -7.871 -13.806 1.00 85.94 101 ASN A N 1
ATOM 849 C CA . ASN A 1 101 ? 2.456 -7.831 -15.066 1.00 85.94 101 ASN A CA 1
ATOM 850 C C . ASN A 1 101 ? 2.971 -6.793 -16.072 1.00 85.94 101 ASN A C 1
ATOM 852 O O . ASN A 1 101 ? 2.491 -6.755 -17.196 1.00 85.94 101 ASN A O 1
ATOM 856 N N . ASN A 1 102 ? 3.979 -5.983 -15.719 1.00 83.00 102 ASN A N 1
ATOM 857 C CA . ASN A 1 102 ? 4.474 -4.905 -16.589 1.00 83.00 102 ASN A CA 1
ATOM 858 C C . ASN A 1 102 ? 3.388 -3.877 -16.956 1.00 83.00 102 ASN A C 1
ATOM 860 O O . ASN A 1 102 ? 3.420 -3.296 -18.038 1.00 83.00 102 ASN A O 1
ATOM 864 N N . GLU A 1 103 ? 2.453 -3.642 -16.042 1.00 83.31 103 GLU A N 1
ATOM 865 C CA . GLU A 1 103 ? 1.323 -2.744 -16.245 1.00 83.31 103 GLU A CA 1
ATOM 866 C C . GLU A 1 103 ? 1.346 -1.635 -15.200 1.00 83.31 103 GLU A C 1
ATOM 868 O O . GLU A 1 103 ? 1.661 -1.868 -14.036 1.00 83.31 103 GLU A O 1
ATOM 873 N N . ILE A 1 104 ? 0.989 -0.422 -15.615 1.00 78.69 104 ILE A N 1
ATOM 874 C CA . ILE A 1 104 ? 0.690 0.687 -14.713 1.00 78.69 104 ILE A CA 1
ATOM 875 C C . ILE A 1 104 ? -0.698 1.186 -15.066 1.00 78.69 104 ILE A C 1
ATOM 877 O O . ILE A 1 104 ? -1.012 1.455 -16.224 1.00 78.69 104 ILE A O 1
ATOM 881 N N . SER A 1 105 ? -1.514 1.335 -14.035 1.00 84.12 105 SER A N 1
ATOM 882 C CA . SER A 1 105 ? -2.811 1.975 -14.140 1.00 84.12 105 SER A CA 1
ATOM 883 C C . SER A 1 105 ? -2.718 3.426 -13.663 1.00 84.12 105 SER A C 1
ATOM 885 O O . SER A 1 105 ? -1.788 3.818 -12.953 1.00 84.12 105 SER A O 1
ATOM 887 N N . THR A 1 106 ? -3.669 4.263 -14.072 1.00 87.25 106 THR A N 1
ATOM 888 C CA . THR A 1 106 ? -3.704 5.649 -13.591 1.00 87.25 106 THR A CA 1
ATOM 889 C C . THR A 1 106 ? -4.064 5.673 -12.102 1.00 87.25 106 THR A C 1
ATOM 891 O O . THR A 1 106 ? -4.838 4.822 -11.660 1.00 87.25 106 THR A O 1
ATOM 894 N N . PRO A 1 107 ? -3.591 6.660 -11.314 1.00 87.31 107 PRO A N 1
ATOM 895 C CA . PRO A 1 107 ? -3.944 6.767 -9.898 1.00 87.31 107 PRO A CA 1
ATOM 896 C C . PRO A 1 107 ? -5.453 6.701 -9.633 1.00 87.31 107 PRO A C 1
ATOM 898 O O . PRO A 1 107 ? -5.877 6.087 -8.663 1.00 87.31 107 PRO A O 1
ATOM 901 N N . ASN A 1 108 ? -6.267 7.297 -10.511 1.00 90.38 108 ASN A N 1
ATOM 902 C CA . ASN A 1 108 ? -7.724 7.281 -10.378 1.00 90.38 108 ASN A CA 1
ATOM 903 C C . ASN A 1 108 ? -8.311 5.891 -10.598 1.00 90.38 108 ASN A C 1
ATOM 905 O O . ASN A 1 108 ? -9.158 5.478 -9.819 1.00 90.38 108 ASN A O 1
ATOM 909 N N . LYS A 1 109 ? -7.846 5.171 -11.624 1.00 91.56 109 LYS A N 1
ATOM 910 C CA . LYS A 1 109 ? -8.301 3.803 -11.870 1.00 91.56 109 LYS A CA 1
ATOM 911 C C . LYS A 1 109 ? -7.878 2.870 -10.734 1.00 91.56 109 LYS A C 1
ATOM 913 O O . LYS A 1 109 ? -8.703 2.121 -10.250 1.00 91.56 109 LYS A O 1
ATOM 918 N N . ILE A 1 110 ? -6.645 2.997 -10.238 1.00 90.31 110 ILE A N 1
ATOM 919 C CA . ILE A 1 110 ? -6.164 2.237 -9.071 1.00 90.31 110 ILE A CA 1
ATOM 920 C C . ILE A 1 110 ? -7.071 2.445 -7.854 1.00 90.31 110 ILE A C 1
ATOM 922 O O . ILE A 1 110 ? -7.431 1.485 -7.182 1.00 90.31 110 ILE A O 1
ATOM 926 N N . ILE A 1 111 ? -7.402 3.701 -7.546 1.00 90.25 111 ILE A N 1
ATOM 927 C CA . ILE A 1 111 ? -8.262 4.025 -6.404 1.00 90.25 111 ILE A CA 1
ATOM 928 C C . ILE A 1 111 ? -9.674 3.470 -6.627 1.00 90.25 111 ILE A C 1
ATOM 930 O O . ILE A 1 111 ? -10.204 2.854 -5.712 1.00 90.25 111 ILE A O 1
ATOM 934 N N . GLY A 1 112 ? -10.234 3.624 -7.831 1.00 93.38 112 GLY A N 1
ATOM 935 C CA . GLY A 1 112 ? -11.548 3.076 -8.179 1.00 93.38 112 GLY A CA 1
ATOM 936 C C . GLY A 1 112 ? -11.607 1.553 -8.046 1.00 93.38 112 GLY A C 1
ATOM 937 O O . GLY A 1 112 ? -12.478 1.046 -7.350 1.00 93.38 112 GLY A O 1
ATOM 938 N N . ASP A 1 113 ? -10.630 0.832 -8.606 1.00 93.25 113 ASP A N 1
ATOM 939 C CA . ASP A 1 113 ? -10.551 -0.633 -8.513 1.00 93.25 113 ASP A CA 1
ATOM 940 C C . ASP A 1 113 ? -10.458 -1.091 -7.037 1.00 93.25 113 ASP A C 1
ATOM 942 O O . ASP A 1 113 ? -11.075 -2.079 -6.640 1.00 93.25 113 ASP A O 1
ATOM 946 N N . LEU A 1 114 ? -9.715 -0.361 -6.189 1.00 91.06 114 LEU A N 1
ATOM 947 C CA . LEU A 1 114 ? -9.649 -0.644 -4.750 1.00 91.06 114 LEU A CA 1
ATOM 948 C C . LEU A 1 114 ? -10.990 -0.395 -4.049 1.00 91.06 114 LEU A C 1
ATOM 950 O O . LEU A 1 114 ? -11.408 -1.220 -3.239 1.00 91.06 114 LEU A O 1
ATOM 954 N N . GLU A 1 115 ? -11.653 0.727 -4.333 1.00 91.81 115 GLU A N 1
ATOM 955 C CA . GLU A 1 115 ? -12.971 1.049 -3.775 1.00 91.81 115 GLU A CA 1
ATOM 956 C C . GLU A 1 115 ? -14.003 -0.018 -4.156 1.00 91.81 115 GLU A C 1
ATOM 958 O O . GLU A 1 115 ? -14.710 -0.517 -3.283 1.00 91.81 115 GLU A O 1
ATOM 963 N N . GLU A 1 116 ? -14.038 -0.437 -5.423 1.00 92.50 116 GLU A N 1
ATOM 964 C CA . GLU A 1 116 ? -14.907 -1.515 -5.904 1.00 92.50 116 GLU A CA 1
ATOM 965 C C . GLU A 1 116 ? -14.653 -2.831 -5.156 1.00 92.50 116 GLU A C 1
ATOM 967 O O . GLU A 1 116 ? -15.595 -3.442 -4.646 1.00 92.50 116 GLU A O 1
ATOM 972 N N . VAL A 1 117 ? -13.386 -3.241 -5.017 1.00 92.44 117 VAL A N 1
ATOM 973 C CA . VAL A 1 117 ? -13.023 -4.467 -4.288 1.00 92.44 117 VAL A CA 1
ATOM 974 C C . VAL A 1 117 ? -13.456 -4.397 -2.826 1.00 92.44 117 VAL A C 1
ATOM 976 O O . VAL A 1 117 ? -14.072 -5.341 -2.334 1.00 92.44 117 VAL A O 1
ATOM 979 N N . PHE A 1 118 ? -13.163 -3.306 -2.113 1.00 89.75 118 PHE A N 1
ATOM 980 C CA . PHE A 1 118 ? -13.512 -3.202 -0.692 1.00 89.75 118 PHE A CA 1
ATOM 981 C C . PHE A 1 118 ? -15.019 -3.071 -0.456 1.00 89.75 118 PHE A C 1
ATOM 983 O O . PHE A 1 118 ? -15.515 -3.607 0.534 1.00 89.75 118 PHE A O 1
ATOM 990 N N . ASN A 1 119 ? -15.750 -2.434 -1.373 1.00 89.88 119 ASN A N 1
ATOM 991 C CA . ASN A 1 119 ? -17.209 -2.369 -1.317 1.00 89.88 119 ASN A CA 1
ATOM 992 C C . ASN A 1 119 ? -17.855 -3.746 -1.527 1.00 89.88 119 ASN A C 1
ATOM 994 O O . ASN A 1 119 ? -18.863 -4.038 -0.896 1.00 89.88 119 ASN A O 1
ATOM 998 N N . LEU A 1 120 ? -17.281 -4.604 -2.378 1.00 90.25 120 LEU A N 1
ATOM 999 C CA . LEU A 1 120 ? -17.768 -5.977 -2.577 1.00 90.25 120 LEU A CA 1
ATOM 1000 C C . LEU A 1 120 ? -17.291 -6.951 -1.495 1.00 90.25 120 LEU A C 1
ATOM 1002 O O . LEU A 1 120 ? -17.954 -7.952 -1.231 1.00 90.25 120 LEU A O 1
ATOM 1006 N N . LEU A 1 121 ? -16.146 -6.675 -0.867 1.00 87.44 121 LEU A N 1
ATOM 1007 C CA . LEU A 1 121 ? -15.621 -7.476 0.239 1.00 87.44 121 LEU A CA 1
ATOM 1008 C C . LEU A 1 121 ? -16.499 -7.363 1.493 1.00 87.44 121 LEU A C 1
ATOM 1010 O 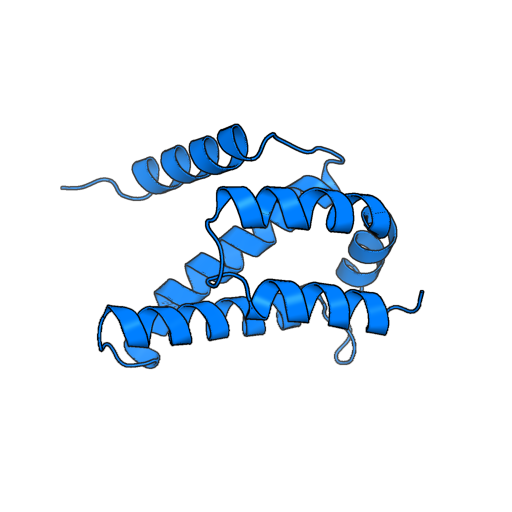O . LEU A 1 121 ? -16.557 -8.294 2.294 1.00 87.44 121 LEU A O 1
ATOM 1014 N N . ILE A 1 122 ? -17.165 -6.222 1.669 1.00 82.06 122 ILE A N 1
ATOM 1015 C CA . ILE A 1 122 ? -18.043 -5.938 2.800 1.00 82.06 122 ILE A CA 1
ATOM 1016 C C . ILE A 1 122 ? -19.487 -5.994 2.300 1.00 82.06 122 ILE A C 1
ATOM 1018 O O . ILE A 1 122 ? -20.016 -5.004 1.808 1.00 82.06 122 ILE A O 1
ATOM 1022 N N . ILE A 1 123 ? -20.132 -7.151 2.442 1.00 79.62 123 ILE A N 1
ATOM 1023 C CA . ILE A 1 123 ? -21.571 -7.293 2.196 1.00 79.62 123 ILE A CA 1
ATOM 1024 C C . ILE A 1 123 ? -22.282 -7.013 3.528 1.00 79.62 123 ILE A C 1
ATOM 1026 O O . ILE A 1 123 ? -22.155 -7.833 4.441 1.00 79.62 123 ILE A O 1
ATOM 1030 N N . PRO A 1 124 ? -22.952 -5.858 3.695 1.00 72.06 124 PRO A N 1
ATOM 1031 C CA 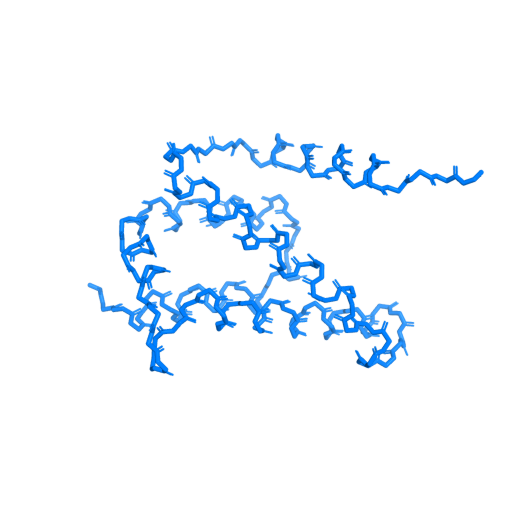. PRO A 1 124 ? -23.711 -5.585 4.910 1.00 72.06 124 PRO A CA 1
ATOM 1032 C C . PRO A 1 124 ? -24.925 -6.523 4.998 1.00 72.06 124 PRO A C 1
ATOM 1034 O O . PRO A 1 124 ? -25.502 -6.872 3.967 1.00 72.06 124 PRO A O 1
ATOM 1037 N N . GLU A 1 125 ? -25.286 -6.927 6.220 1.00 67.19 125 GLU A N 1
ATOM 1038 C CA . GLU A 1 125 ? -26.569 -7.596 6.506 1.00 67.19 125 GLU A CA 1
ATOM 1039 C C . GLU A 1 125 ? -27.767 -6.674 6.237 1.00 67.19 125 GLU A C 1
ATOM 1041 O O . GLU A 1 125 ? -27.656 -5.453 6.508 1.00 67.19 125 GLU A O 1
#

Radius of gyration: 15.13 Å; chains: 1; bounding box: 50×28×38 Å

Sequence (125 aa):
MFIDEIKGLLYSNFETRFSIPTREFVQKMIPIFWQYKDMIRLIGRIETPRINLYSELQRITKQVYIQQAILKTGKRSEELDLQGHIFAVTTLGLMRYFIENNEISTPNKIIGDLEEVFNLLIIPE